Protein AF-A0A960PH79-F1 (afdb_monomer_lite)

Secondary structure (DSSP, 8-state):
--S---HHHIIIIIIHHHHHHHHHHHHHHHH---EEEETTEEEE--------------

Sequence (58 aa):
AEVGSPKAFAQMVQAGLAVGDWNSYADQIEAFEWEKEVGNSLVVREPIGVVAAITPWN

pLDDT: mean 96.91, std 3.4, range [73.06, 98.38]

Radius of gyration: 18.21 Å; chains: 1; bounding box: 41×16×46 Å

Foldseek 3Di:
DQLPDDPVCCVCPVVVVVVVVVVVVVVCVVVDDQWDDDPPDIDGDDDPPDDDDDDDPD

Structure (mmCIF, N/CA/C/O backbone):
data_AF-A0A960PH79-F1
#
_entry.id   AF-A0A960PH79-F1
#
loop_
_atom_site.group_PDB
_atom_site.id
_atom_site.type_symbol
_atom_site.label_atom_id
_atom_site.label_alt_id
_atom_site.label_comp_id
_atom_site.label_asym_id
_atom_site.label_entity_id
_atom_site.label_seq_id
_atom_site.pdbx_PDB_ins_code
_atom_site.Cartn_x
_atom_site.Cartn_y
_atom_site.Cartn_z
_atom_site.occupancy
_atom_site.B_iso_or_equiv
_atom_site.auth_seq_id
_atom_site.auth_comp_id
_atom_site.auth_asym_id
_atom_site.auth_atom_id
_atom_site.pdbx_PDB_model_num
ATOM 1 N N . ALA A 1 1 ? 13.739 -4.717 -20.203 1.00 73.06 1 ALA A N 1
ATOM 2 C CA . ALA A 1 1 ? 13.390 -3.380 -19.688 1.00 73.06 1 ALA A CA 1
ATOM 3 C C . ALA A 1 1 ? 12.008 -3.053 -20.219 1.00 73.06 1 ALA A C 1
ATOM 5 O O . ALA A 1 1 ? 11.834 -3.154 -21.425 1.00 73.06 1 ALA A O 1
ATOM 6 N N . GLU A 1 2 ? 11.047 -2.760 -19.346 1.00 92.25 2 GLU A N 1
ATOM 7 C CA . GLU A 1 2 ? 9.638 -2.578 -19.740 1.00 92.25 2 GLU A CA 1
ATOM 8 C C . GLU A 1 2 ? 9.305 -1.103 -19.985 1.00 92.25 2 GLU A C 1
ATOM 10 O O . GLU A 1 2 ? 8.758 -0.762 -21.025 1.00 92.25 2 GLU A O 1
ATOM 15 N N . VAL A 1 3 ? 9.733 -0.218 -19.079 1.00 95.62 3 VAL A N 1
ATOM 16 C CA . VAL A 1 3 ? 9.405 1.224 -19.101 1.00 95.62 3 VAL A CA 1
ATOM 17 C C . VAL A 1 3 ? 10.558 2.123 -19.569 1.00 95.62 3 VAL A C 1
ATOM 19 O O . VAL A 1 3 ? 10.486 3.342 -19.486 1.00 95.62 3 VAL A O 1
ATOM 22 N N . GLY A 1 4 ? 11.665 1.536 -20.036 1.00 96.12 4 GLY A N 1
ATOM 23 C CA . GLY A 1 4 ? 12.815 2.289 -20.559 1.00 96.12 4 GLY A CA 1
ATOM 24 C C . GLY A 1 4 ? 13.654 3.058 -19.524 1.00 96.12 4 GLY A C 1
ATOM 25 O O . GLY A 1 4 ? 14.588 3.757 -19.912 1.00 96.12 4 GLY A O 1
ATOM 26 N N . SER A 1 5 ? 13.380 2.915 -18.224 1.00 96.75 5 SER A N 1
ATOM 27 C CA . SER A 1 5 ? 14.135 3.591 -17.161 1.00 96.75 5 SER A CA 1
ATOM 28 C C . SER A 1 5 ? 15.610 3.165 -17.107 1.00 96.75 5 SER A C 1
ATOM 30 O O . SER A 1 5 ? 15.911 1.965 -17.158 1.00 96.75 5 SER A O 1
ATOM 32 N N . PRO A 1 6 ? 16.553 4.108 -16.907 1.00 97.81 6 PRO A N 1
ATOM 33 C CA . PRO A 1 6 ? 17.939 3.773 -16.602 1.00 97.81 6 PRO A CA 1
ATOM 34 C C . PRO A 1 6 ? 18.039 2.879 -15.362 1.00 97.81 6 PRO A C 1
ATOM 36 O O . PRO A 1 6 ? 17.388 3.140 -14.352 1.00 97.81 6 PRO A O 1
ATOM 39 N N . LYS A 1 7 ? 18.899 1.853 -15.404 1.00 97.00 7 LYS A N 1
ATOM 40 C CA . LYS A 1 7 ? 19.000 0.831 -14.344 1.00 97.00 7 LYS A CA 1
ATOM 41 C C . LYS A 1 7 ? 19.159 1.425 -12.940 1.00 97.00 7 LYS A C 1
ATOM 43 O O . LYS A 1 7 ? 18.453 1.012 -12.028 1.00 97.00 7 LYS A O 1
ATOM 48 N N . ALA A 1 8 ? 20.056 2.397 -12.775 1.00 98.00 8 ALA A N 1
ATOM 49 C CA . ALA A 1 8 ? 20.299 3.022 -11.475 1.00 98.00 8 ALA A CA 1
ATOM 50 C C . ALA A 1 8 ? 19.051 3.747 -10.942 1.00 98.00 8 ALA A C 1
ATOM 52 O O . ALA A 1 8 ? 18.721 3.623 -9.766 1.00 98.00 8 ALA A O 1
ATOM 53 N N . PHE A 1 9 ? 18.322 4.444 -11.818 1.00 97.56 9 PHE A N 1
ATOM 54 C CA . PHE A 1 9 ? 17.070 5.107 -11.461 1.00 97.56 9 PHE A CA 1
ATOM 55 C C . PHE A 1 9 ? 15.979 4.092 -11.102 1.00 97.56 9 PHE A C 1
ATOM 57 O O . PHE A 1 9 ? 15.339 4.223 -10.063 1.00 97.56 9 PHE A O 1
ATOM 64 N N . ALA A 1 10 ?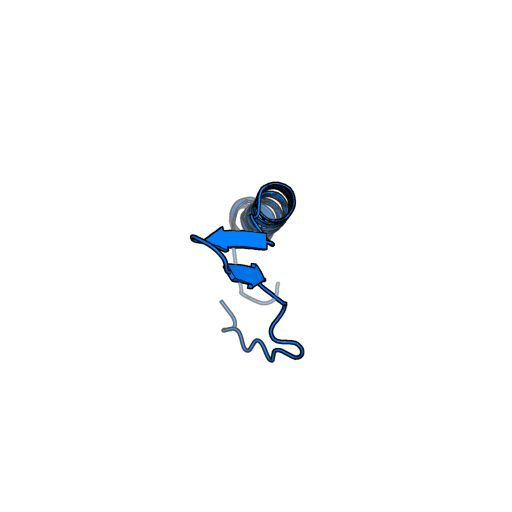 15.817 3.040 -11.910 1.00 97.44 10 ALA A N 1
ATOM 65 C CA . ALA A 1 10 ? 14.845 1.982 -11.645 1.00 97.44 10 ALA A CA 1
ATOM 66 C C . ALA A 1 10 ? 15.090 1.300 -10.287 1.00 97.44 10 ALA A C 1
ATOM 68 O O . ALA A 1 10 ? 14.147 1.016 -9.556 1.00 97.44 10 ALA A O 1
ATOM 69 N N . GLN A 1 11 ? 16.355 1.076 -9.919 1.00 97.50 11 GLN A N 1
ATOM 70 C CA . GLN A 1 11 ? 16.713 0.454 -8.644 1.00 97.50 11 GLN A CA 1
ATOM 71 C C . GLN A 1 11 ? 16.499 1.389 -7.450 1.00 97.50 11 GLN A C 1
ATOM 73 O O . GLN A 1 11 ? 15.894 0.977 -6.466 1.00 97.50 11 GLN A O 1
ATOM 78 N N . MET A 1 12 ? 16.985 2.631 -7.520 1.00 97.62 12 MET A N 1
ATOM 79 C CA . MET A 1 12 ? 16.930 3.548 -6.376 1.00 97.62 12 MET A CA 1
ATOM 80 C C . MET A 1 12 ? 15.540 4.144 -6.158 1.00 97.62 12 MET A C 1
ATOM 82 O O . MET A 1 12 ? 15.135 4.340 -5.019 1.00 97.62 12 MET A O 1
ATOM 86 N N . VAL A 1 13 ? 14.825 4.447 -7.242 1.00 97.19 13 VAL A N 1
ATOM 87 C CA . VAL A 1 13 ? 13.573 5.205 -7.184 1.00 97.19 13 VAL A CA 1
ATOM 88 C C . VAL A 1 13 ? 12.384 4.277 -7.367 1.00 97.19 13 VAL A C 1
ATOM 90 O O . VAL A 1 13 ? 11.636 4.078 -6.422 1.00 97.19 13 VAL A O 1
ATOM 93 N N . GLN A 1 14 ? 12.230 3.659 -8.542 1.00 96.38 14 GLN A N 1
ATOM 94 C CA . GLN A 1 14 ? 11.022 2.876 -8.845 1.00 96.38 14 GLN A CA 1
ATOM 95 C C . GLN A 1 14 ? 10.867 1.660 -7.917 1.00 96.38 14 GLN A C 1
ATOM 97 O O . GLN A 1 14 ? 9.807 1.465 -7.336 1.00 96.38 14 GLN A O 1
ATOM 102 N N . ALA A 1 15 ? 11.926 0.868 -7.730 1.00 96.94 15 ALA A N 1
ATOM 103 C CA . ALA A 1 15 ? 11.906 -0.259 -6.797 1.00 96.94 15 ALA A CA 1
ATOM 104 C C . ALA A 1 15 ? 12.179 0.180 -5.350 1.00 96.94 15 ALA A C 1
ATOM 106 O O . ALA A 1 15 ? 11.508 -0.275 -4.426 1.00 96.94 15 ALA A O 1
ATOM 107 N N . GLY A 1 16 ? 13.165 1.061 -5.150 1.00 98.06 16 GLY A N 1
ATOM 108 C CA . GLY A 1 16 ? 13.594 1.487 -3.818 1.00 98.06 16 GLY A CA 1
ATOM 109 C C . GLY A 1 16 ? 12.508 2.222 -3.034 1.00 98.06 16 GLY A C 1
ATOM 110 O O . GLY A 1 16 ? 12.246 1.857 -1.889 1.00 98.06 16 GLY A O 1
ATOM 111 N N . LEU A 1 17 ? 11.836 3.208 -3.641 1.00 98.19 17 LEU A N 1
ATOM 112 C CA . LEU A 1 17 ? 10.754 3.931 -2.966 1.00 98.19 17 LEU A CA 1
ATOM 113 C C . LEU A 1 17 ? 9.540 3.038 -2.723 1.00 98.19 17 LEU A C 1
ATOM 115 O O . LEU A 1 17 ? 8.978 3.114 -1.641 1.00 98.19 17 LEU A O 1
ATOM 119 N N . ALA A 1 18 ? 9.203 2.127 -3.642 1.00 97.38 18 ALA A N 1
ATOM 120 C CA . ALA A 1 18 ? 8.101 1.188 -3.427 1.00 97.38 18 ALA A CA 1
ATOM 121 C C . ALA A 1 18 ? 8.314 0.320 -2.172 1.00 97.38 18 ALA A C 1
ATOM 123 O O . ALA A 1 18 ? 7.380 0.090 -1.410 1.00 97.38 18 ALA A O 1
ATOM 124 N N . VAL A 1 19 ? 9.547 -0.136 -1.913 1.00 98.19 19 VAL A N 1
ATOM 125 C CA . VAL A 1 19 ? 9.882 -0.835 -0.657 1.00 98.19 19 VAL A CA 1
ATOM 126 C C . VAL A 1 19 ? 9.754 0.100 0.550 1.00 98.19 19 VAL A C 1
ATOM 128 O O . VAL A 1 19 ? 9.247 -0.311 1.592 1.00 98.19 19 VAL A O 1
ATOM 131 N N . GLY A 1 20 ? 10.192 1.354 0.414 1.00 98.38 20 GLY A N 1
ATOM 132 C CA . GLY A 1 20 ? 10.027 2.380 1.445 1.00 98.38 20 GLY A CA 1
ATOM 133 C C . GLY A 1 20 ? 8.562 2.630 1.812 1.00 98.38 20 GLY A C 1
ATOM 134 O O . GLY A 1 20 ? 8.237 2.665 2.997 1.00 98.38 20 GLY A O 1
ATOM 135 N N . ASP A 1 21 ? 7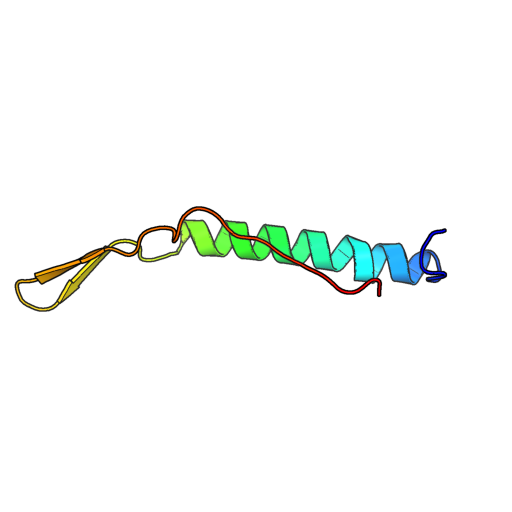.680 2.724 0.817 1.00 98.25 21 ASP A N 1
ATOM 136 C CA . ASP A 1 21 ? 6.240 2.905 1.012 1.00 98.25 21 ASP A CA 1
ATOM 137 C C . ASP A 1 21 ? 5.641 1.726 1.790 1.00 98.25 21 ASP A C 1
ATOM 139 O O . ASP A 1 21 ? 4.928 1.934 2.769 1.00 98.25 21 ASP A O 1
ATOM 143 N N . TRP A 1 22 ? 5.993 0.483 1.431 1.00 98.12 22 TRP A N 1
ATOM 144 C CA . TRP A 1 22 ? 5.540 -0.708 2.161 1.00 98.12 22 TRP A CA 1
ATOM 145 C C . TRP A 1 22 ? 5.991 -0.728 3.621 1.00 98.12 22 TRP A C 1
ATOM 147 O O . TRP A 1 22 ? 5.185 -1.050 4.493 1.00 98.12 22 TRP A O 1
ATOM 157 N N . ASN A 1 23 ? 7.241 -0.352 3.898 1.00 98.25 23 ASN A N 1
ATOM 158 C CA . ASN A 1 23 ? 7.721 -0.229 5.275 1.00 98.25 23 ASN A CA 1
ATOM 159 C C . ASN A 1 23 ? 6.937 0.853 6.029 1.00 98.25 23 ASN A C 1
ATOM 161 O O . ASN A 1 23 ? 6.491 0.620 7.145 1.00 98.25 23 ASN A O 1
ATOM 165 N N . SER A 1 24 ? 6.684 2.002 5.394 1.00 98.31 24 SER A N 1
ATOM 166 C CA . SER A 1 24 ? 5.898 3.072 6.010 1.00 98.31 24 SER A CA 1
ATOM 167 C C . SER A 1 24 ? 4.464 2.640 6.321 1.00 98.31 24 SER A C 1
ATOM 169 O O . SER A 1 24 ? 3.944 2.984 7.380 1.00 98.31 24 SER A O 1
ATOM 171 N N . TYR A 1 25 ? 3.815 1.878 5.438 1.00 98.00 25 TYR A N 1
ATOM 172 C CA . TYR A 1 25 ? 2.480 1.344 5.707 1.00 98.00 25 TYR A CA 1
ATOM 173 C C . TYR A 1 25 ? 2.480 0.310 6.837 1.00 98.00 25 TYR A C 1
ATOM 175 O O . TYR A 1 25 ? 1.538 0.297 7.629 1.00 98.00 25 TYR A O 1
ATOM 183 N N . ALA A 1 26 ? 3.521 -0.521 6.941 1.00 97.88 26 ALA A N 1
ATOM 184 C CA . ALA A 1 26 ? 3.681 -1.455 8.053 1.00 97.88 26 ALA A CA 1
ATOM 185 C C . ALA A 1 26 ? 3.833 -0.713 9.392 1.00 97.88 26 ALA A C 1
ATOM 187 O O . ALA A 1 26 ? 3.111 -1.004 10.339 1.00 97.88 26 ALA A O 1
ATOM 188 N N . ASP A 1 27 ? 4.671 0.322 9.448 1.00 98.06 27 ASP A N 1
ATOM 189 C CA . ASP A 1 27 ? 4.816 1.138 10.660 1.00 98.06 27 ASP A CA 1
ATOM 190 C C . ASP A 1 27 ? 3.493 1.841 11.028 1.00 98.06 27 ASP A C 1
ATOM 192 O O . ASP A 1 27 ? 3.095 1.915 12.192 1.00 98.06 27 ASP A O 1
ATOM 196 N N . GLN A 1 28 ? 2.773 2.353 10.024 1.00 97.69 28 GLN A N 1
ATOM 197 C CA . GLN A 1 28 ? 1.504 3.049 10.233 1.00 97.69 28 GLN A CA 1
ATOM 198 C C . GLN A 1 28 ? 0.402 2.124 10.745 1.00 97.69 28 GLN A C 1
ATOM 200 O O . GLN A 1 28 ? -0.373 2.548 11.601 1.00 97.69 28 GLN A O 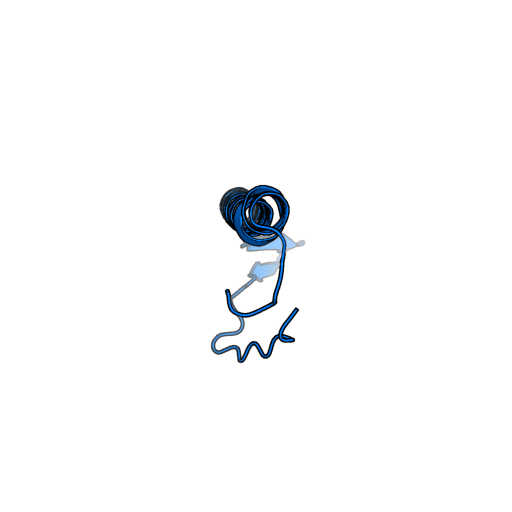1
ATOM 205 N N . ILE A 1 29 ? 0.304 0.890 10.238 1.00 96.75 29 ILE A N 1
ATOM 206 C CA . ILE A 1 29 ? -0.771 -0.026 10.637 1.00 96.75 29 ILE A CA 1
ATOM 207 C C . ILE A 1 29 ? -0.620 -0.478 12.092 1.00 96.75 29 ILE A C 1
ATOM 209 O O . ILE A 1 29 ? -1.627 -0.667 12.774 1.00 96.75 29 ILE A O 1
ATOM 213 N N . GLU A 1 30 ? 0.620 -0.586 12.580 1.00 96.19 30 GLU A N 1
ATOM 214 C CA . GLU A 1 30 ? 0.919 -0.882 13.985 1.00 96.19 30 GLU A CA 1
ATOM 215 C C . GLU A 1 30 ? 0.511 0.267 14.917 1.00 96.19 30 GLU A C 1
ATOM 217 O O . GLU A 1 30 ? 0.024 0.027 16.021 1.00 96.19 30 GLU A O 1
ATOM 222 N N . ALA A 1 31 ? 0.672 1.515 14.469 1.00 96.12 31 ALA A N 1
ATOM 223 C CA . ALA A 1 31 ? 0.333 2.708 15.244 1.00 96.12 31 ALA A CA 1
ATOM 224 C C . ALA A 1 31 ? -1.115 3.200 15.044 1.00 96.12 31 ALA A C 1
ATOM 226 O O . ALA A 1 31 ? -1.525 4.185 15.666 1.00 96.12 31 ALA A O 1
ATOM 227 N N . PHE A 1 32 ? -1.891 2.574 14.155 1.00 97.06 32 PHE A N 1
ATOM 228 C CA . PHE A 1 32 ? -3.207 3.075 13.777 1.00 97.06 32 PHE A CA 1
ATOM 229 C C . PHE A 1 32 ? -4.242 2.875 14.891 1.00 97.06 32 PHE A C 1
ATOM 231 O O . PHE A 1 32 ? -4.478 1.770 15.375 1.00 97.06 32 PHE A O 1
ATOM 238 N N . GLU A 1 33 ? -4.922 3.958 15.265 1.00 97.31 33 GLU A N 1
ATOM 239 C CA . GLU A 1 33 ? -6.046 3.918 16.202 1.00 97.31 33 GLU A CA 1
ATOM 240 C C . GLU A 1 33 ? -7.298 3.361 15.502 1.00 97.31 33 GLU A C 1
ATOM 242 O O . GLU A 1 33 ? -8.041 4.088 14.831 1.00 97.31 33 GLU A O 1
ATOM 247 N N . TRP A 1 34 ? -7.507 2.052 15.641 1.00 97.38 34 TRP A N 1
ATOM 248 C CA . TRP A 1 34 ? -8.660 1.334 15.089 1.00 97.38 34 TRP A CA 1
ATOM 249 C C . TRP A 1 34 ? -9.964 1.647 15.816 1.00 97.38 34 TRP A C 1
ATOM 251 O O . TRP A 1 34 ? -11.020 1.727 15.193 1.00 97.38 34 TRP A O 1
ATOM 261 N N . GLU A 1 35 ? -9.882 1.867 17.122 1.00 97.88 35 GLU A N 1
ATOM 262 C CA . GLU A 1 35 ? -11.027 2.100 17.989 1.00 97.88 35 GLU A CA 1
ATOM 263 C C . GLU A 1 35 ? -10.764 3.301 18.889 1.00 97.88 35 GLU A C 1
ATOM 265 O O . GLU A 1 35 ? -9.663 3.456 19.418 1.00 97.88 35 GLU A O 1
ATOM 270 N N . LYS A 1 36 ? -11.776 4.152 19.072 1.00 97.81 36 LYS A N 1
ATOM 271 C CA . LYS A 1 36 ? -11.711 5.272 20.014 1.00 97.81 36 LYS A CA 1
ATOM 272 C C . LYS A 1 36 ? -13.052 5.555 20.668 1.00 97.81 36 LYS A C 1
ATOM 274 O O . LYS A 1 36 ? -14.093 5.526 20.009 1.00 97.81 36 LYS A O 1
ATOM 279 N N . GLU A 1 37 ? -13.025 5.912 21.945 1.00 98.06 37 GLU A N 1
ATOM 280 C CA . GLU A 1 37 ? -14.210 6.382 22.660 1.00 98.06 37 GLU A CA 1
ATOM 281 C C . GLU A 1 37 ? -14.408 7.890 22.469 1.00 98.06 37 GLU A C 1
ATOM 283 O O . GLU A 1 37 ? -13.479 8.692 22.578 1.00 98.06 37 GLU A O 1
ATOM 288 N N . VAL A 1 38 ? -15.646 8.289 22.188 1.00 97.75 38 VAL A N 1
ATOM 289 C CA . VAL A 1 38 ? -16.071 9.688 22.105 1.00 97.75 38 VAL A CA 1
ATOM 290 C C . VAL A 1 38 ? -17.316 9.855 22.969 1.00 97.75 38 VAL A C 1
ATOM 292 O O . VAL A 1 38 ? -18.416 9.445 22.592 1.00 97.75 38 VAL A O 1
ATOM 295 N N . GLY A 1 39 ? -17.144 10.450 24.151 1.00 97.00 39 GLY A N 1
ATOM 296 C CA . GLY A 1 39 ? -18.209 10.546 25.149 1.00 97.00 39 GLY A CA 1
ATOM 297 C C . GLY A 1 39 ? -18.642 9.157 25.617 1.00 97.00 39 GLY A C 1
ATOM 298 O O . GLY A 1 39 ? -17.863 8.443 26.230 1.00 97.00 39 GLY A O 1
ATOM 299 N N . ASN A 1 40 ? -19.885 8.781 25.319 1.00 97.44 40 ASN A N 1
ATOM 300 C CA . ASN A 1 40 ? -20.467 7.472 25.626 1.00 97.44 40 ASN A CA 1
ATOM 301 C C . ASN A 1 40 ? -20.564 6.540 24.398 1.00 97.44 40 ASN A C 1
ATOM 303 O O . ASN A 1 40 ? -21.339 5.586 24.428 1.00 97.44 40 ASN A O 1
ATOM 307 N N . SER A 1 41 ? -19.860 6.846 23.303 1.00 98.12 41 SER A N 1
ATOM 308 C CA . SER A 1 41 ? -19.903 6.083 22.046 1.00 98.12 41 SER A CA 1
ATOM 309 C C . SER A 1 41 ? -18.530 5.512 21.685 1.00 98.12 41 SER A C 1
ATOM 311 O O . SER A 1 41 ? -17.525 6.201 21.845 1.00 98.12 41 SER A O 1
ATOM 313 N N . LEU A 1 42 ? -18.494 4.295 21.132 1.00 98.19 42 LEU A N 1
ATOM 314 C CA . LEU A 1 42 ? -17.298 3.687 20.538 1.00 98.19 42 LEU A CA 1
ATOM 315 C C . LEU A 1 42 ? -17.309 3.907 19.022 1.00 98.19 42 LEU A C 1
ATOM 317 O O . LEU A 1 42 ? -18.273 3.551 18.344 1.00 98.19 42 LEU A O 1
ATOM 321 N N . VAL A 1 43 ? -16.240 4.489 18.488 1.00 98.06 43 VAL A N 1
ATOM 322 C CA . VAL A 1 43 ? -16.018 4.631 17.047 1.00 98.06 43 VAL A CA 1
ATOM 323 C C . VAL A 1 43 ? -15.002 3.586 16.614 1.00 98.06 43 VAL A C 1
ATOM 325 O O . VAL A 1 43 ? -13.857 3.633 17.058 1.00 98.06 43 VAL A O 1
ATOM 328 N N . VAL A 1 44 ? -15.415 2.695 15.715 1.00 98.19 44 VAL A N 1
ATOM 329 C CA . VAL A 1 44 ? -14.577 1.639 15.133 1.00 98.19 44 VAL A CA 1
ATOM 330 C C . VAL A 1 44 ? -14.282 1.984 13.675 1.00 98.19 44 VAL A C 1
ATOM 332 O O . VAL A 1 44 ? -15.168 2.432 12.943 1.00 98.19 44 VAL A O 1
ATOM 335 N N . ARG A 1 45 ? -13.032 1.811 13.249 1.00 97.75 45 ARG A N 1
ATOM 336 C CA . ARG A 1 45 ? -12.608 1.917 11.850 1.00 97.75 45 ARG A CA 1
ATOM 337 C C . ARG A 1 45 ? -12.407 0.511 11.309 1.00 97.75 45 ARG A C 1
ATOM 339 O O . ARG A 1 45 ? -11.637 -0.253 11.871 1.00 97.75 45 ARG A O 1
ATOM 346 N N . GLU A 1 46 ? -13.068 0.183 10.208 1.00 97.56 46 GLU A N 1
ATOM 347 C CA . GLU A 1 46 ? -12.988 -1.145 9.595 1.00 97.56 46 GLU A CA 1
ATOM 348 C C . GLU A 1 46 ? -12.506 -1.037 8.141 1.00 97.56 46 GLU A C 1
ATOM 350 O O . GLU A 1 46 ? -12.747 -0.018 7.482 1.00 97.56 46 GLU A O 1
ATOM 355 N N . PRO A 1 47 ? -11.826 -2.068 7.607 1.00 96.81 47 PRO A N 1
ATOM 356 C CA . PRO A 1 47 ? -11.494 -2.123 6.190 1.00 96.81 47 PRO A CA 1
ATOM 357 C C . PRO A 1 47 ? -12.752 -2.063 5.316 1.00 96.81 47 PRO A C 1
ATOM 359 O O . PRO A 1 47 ? -13.745 -2.733 5.588 1.00 96.81 47 PRO A O 1
ATOM 362 N N . ILE A 1 48 ? -12.681 -1.328 4.204 1.00 97.44 48 ILE A N 1
ATOM 363 C CA . ILE A 1 48 ? -13.811 -1.177 3.268 1.00 97.44 48 ILE A CA 1
ATOM 364 C C . ILE A 1 48 ? -14.161 -2.475 2.511 1.00 97.44 48 ILE A C 1
ATOM 366 O O . ILE A 1 48 ? -15.222 -2.576 1.898 1.00 97.44 48 ILE A O 1
ATOM 370 N N . GLY A 1 49 ? -13.273 -3.473 2.541 1.00 98.06 49 GLY A N 1
ATOM 371 C CA . GLY A 1 49 ? -13.422 -4.737 1.825 1.00 98.06 49 GLY A CA 1
ATOM 372 C C . GLY A 1 49 ? -12.692 -4.737 0.481 1.00 98.06 49 GLY A C 1
ATOM 373 O O . GLY A 1 49 ? -11.504 -4.431 0.412 1.00 98.06 49 GLY A O 1
ATOM 374 N N . VAL A 1 50 ? -13.380 -5.141 -0.589 1.00 98.38 50 VAL A N 1
ATOM 375 C CA . VAL A 1 50 ? -12.772 -5.341 -1.917 1.00 98.38 50 VAL A CA 1
ATOM 376 C C . VAL A 1 50 ? -12.435 -4.003 -2.581 1.00 98.38 50 VAL A C 1
ATOM 378 O O . VAL A 1 50 ? -13.289 -3.125 -2.682 1.00 98.38 50 VAL A O 1
ATO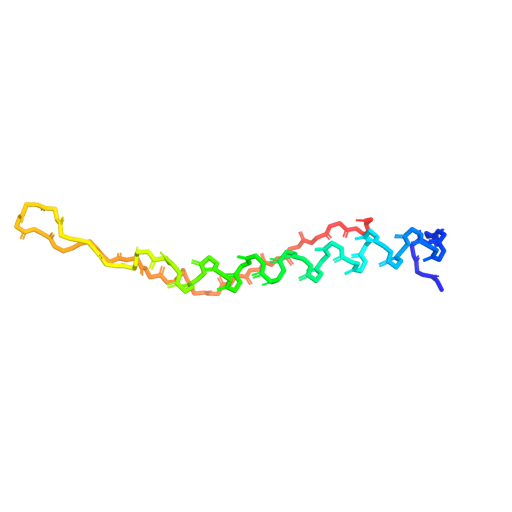M 381 N N . VAL A 1 51 ? -11.209 -3.882 -3.102 1.00 98.19 51 VAL A N 1
ATOM 382 C CA . VAL A 1 51 ? -10.724 -2.691 -3.817 1.00 98.19 51 VAL A CA 1
ATOM 383 C C . VAL A 1 51 ? -10.157 -3.075 -5.184 1.00 98.19 51 VAL A C 1
ATOM 385 O O . VAL A 1 51 ? -9.386 -4.026 -5.300 1.00 98.19 51 VAL A O 1
ATOM 388 N N . ALA A 1 52 ? -10.503 -2.297 -6.214 1.00 98.31 52 ALA A N 1
ATOM 389 C CA . ALA A 1 52 ? -9.844 -2.328 -7.516 1.00 98.31 52 ALA A CA 1
ATOM 390 C C . ALA A 1 52 ? -8.852 -1.160 -7.622 1.00 98.31 52 ALA A C 1
ATOM 392 O O . ALA A 1 52 ? -9.252 0.001 -7.530 1.00 98.31 52 ALA A O 1
ATOM 393 N N . ALA A 1 53 ? -7.571 -1.468 -7.833 1.00 97.69 53 ALA A N 1
ATOM 394 C CA . ALA A 1 53 ? -6.520 -0.478 -8.059 1.00 97.69 53 ALA A CA 1
ATOM 395 C C . ALA A 1 53 ? -6.083 -0.511 -9.532 1.00 97.69 53 ALA A C 1
ATOM 397 O O . ALA A 1 53 ? -5.599 -1.533 -10.013 1.00 97.69 53 ALA A O 1
ATOM 398 N N . ILE A 1 54 ? -6.267 0.600 -10.248 1.00 98.12 54 ILE A N 1
ATOM 399 C CA . ILE A 1 54 ? -5.854 0.766 -11.649 1.00 98.12 54 ILE A CA 1
ATOM 400 C C . ILE A 1 54 ? -4.755 1.828 -11.680 1.00 98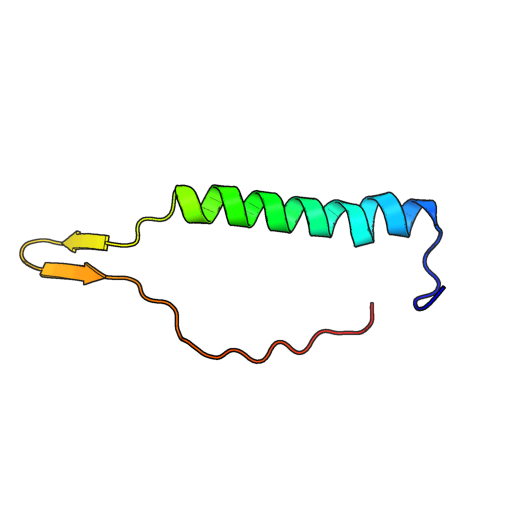.12 54 ILE A C 1
ATOM 402 O O . ILE A 1 54 ? -5.000 2.976 -11.315 1.00 98.12 54 ILE A O 1
ATOM 406 N N . TH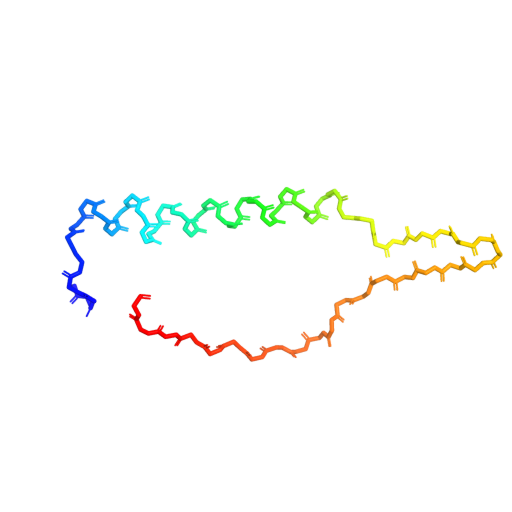R A 1 55 ? -3.549 1.444 -12.098 1.00 96.81 55 THR A N 1
ATOM 407 C CA . THR A 1 55 ? -2.357 2.306 -12.094 1.00 96.81 55 THR A CA 1
ATOM 408 C C . THR A 1 55 ? -1.921 2.679 -13.514 1.00 96.81 55 THR A C 1
ATOM 410 O O . THR A 1 55 ? -2.179 1.920 -14.453 1.00 96.81 55 THR A O 1
ATOM 413 N N . PRO A 1 56 ? -1.249 3.831 -13.703 1.00 97.56 56 PRO A N 1
ATOM 414 C CA . PRO A 1 56 ? -0.590 4.144 -14.966 1.00 97.56 56 PRO A CA 1
ATOM 415 C C . PRO A 1 56 ? 0.624 3.225 -15.198 1.00 97.56 56 PRO A C 1
ATOM 417 O O . PRO A 1 56 ? 0.988 2.412 -14.349 1.00 97.56 56 PRO A O 1
ATOM 420 N N . TRP A 1 57 ? 1.244 3.347 -16.371 1.00 94.81 57 TRP A N 1
ATOM 421 C CA . TRP A 1 57 ? 2.368 2.507 -16.803 1.00 94.81 57 TRP A CA 1
ATOM 422 C C . TRP A 1 57 ? 3.754 3.052 -16.419 1.00 94.81 57 TRP A C 1
ATOM 424 O O . TRP A 1 57 ? 4.748 2.381 -16.696 1.00 94.81 57 TRP A O 1
ATOM 434 N N . ASN A 1 58 ? 3.841 4.263 -15.862 1.00 91.75 58 ASN A N 1
ATOM 435 C CA . ASN A 1 58 ? 5.096 4.995 -15.648 1.00 91.75 58 ASN A CA 1
ATOM 436 C C . ASN A 1 58 ? 5.534 5.052 -14.182 1.00 91.75 58 ASN A C 1
ATOM 438 O O . ASN A 1 58 ? 4.644 5.154 -13.313 1.00 91.75 58 ASN A O 1
#